Protein AF-A0AAE0GA77-F1 (afdb_monomer_lite)

Sequence (124 aa):
MIGIAKAVSLSIVLYTMGAHAALPPGYEDELLCQRPSCLRRKEVMPGMVGGKRLYWECFDESASLTSTPEVWGFRLAPDKKDKLMSDGFASEVYCNEADAPKKTTEPKIMMKPVIGKSGKMPLG

Structure (mmCIF, N/CA/C/O backbone):
data_AF-A0AAE0GA77-F1
#
_entry.id   AF-A0AAE0GA77-F1
#
loop_
_atom_site.group_PDB
_atom_site.id
_atom_site.type_symbol
_atom_site.label_atom_id
_atom_site.label_alt_id
_atom_site.label_comp_id
_atom_site.label_asym_id
_atom_site.label_entity_id
_atom_site.label_seq_id
_atom_site.pdbx_PDB_ins_code
_atom_site.Cartn_x
_atom_site.Cartn_y
_atom_site.Cartn_z
_atom_site.occupancy
_atom_site.B_iso_or_equiv
_atom_site.auth_seq_id
_atom_site.auth_comp_id
_atom_site.auth_asym_id
_atom_site.auth_atom_id
_atom_site.pdbx_PDB_model_num
ATOM 1 N N . MET A 1 1 ? -59.501 -30.023 26.467 1.00 43.47 1 MET A N 1
ATOM 2 C CA . MET A 1 1 ? -58.185 -30.420 25.922 1.00 43.47 1 MET A CA 1
ATOM 3 C C . MET A 1 1 ? -57.906 -29.536 24.711 1.00 43.47 1 MET A C 1
ATOM 5 O O . MET A 1 1 ? -58.488 -29.776 23.666 1.00 43.47 1 MET A O 1
ATOM 9 N N . ILE A 1 2 ? -57.153 -28.442 24.872 1.00 45.41 2 ILE A N 1
ATOM 10 C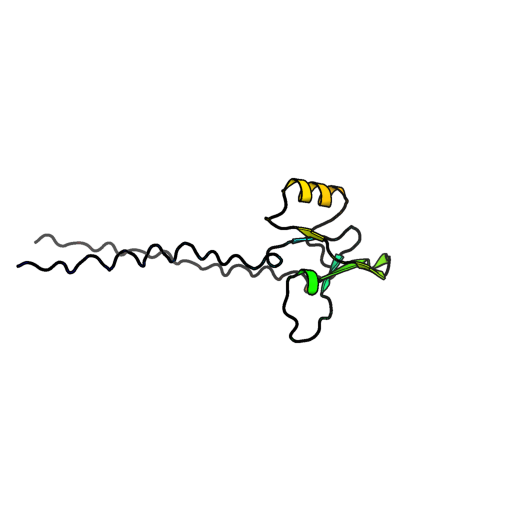 CA . ILE A 1 2 ? -56.879 -27.463 23.801 1.00 45.41 2 ILE A CA 1
ATOM 11 C C . ILE A 1 2 ? -55.359 -27.367 23.652 1.00 45.41 2 ILE A C 1
ATOM 13 O O . ILE A 1 2 ? -54.651 -27.152 24.632 1.00 45.41 2 ILE A O 1
ATOM 17 N N . GLY A 1 3 ? -54.891 -27.655 22.437 1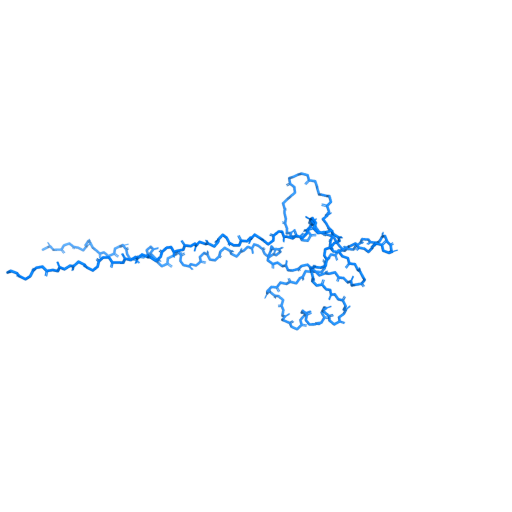.00 47.97 3 GLY A N 1
ATOM 18 C CA . GLY A 1 3 ? -53.511 -27.990 22.104 1.00 47.97 3 GLY A CA 1
ATOM 19 C C . GLY A 1 3 ? -52.536 -26.814 22.110 1.00 47.97 3 GLY A C 1
ATOM 20 O O . GLY A 1 3 ? -52.795 -25.739 21.573 1.00 47.97 3 GLY A O 1
ATOM 21 N N . ILE A 1 4 ? -51.368 -27.089 22.682 1.00 52.91 4 ILE A N 1
ATOM 22 C CA . ILE A 1 4 ? -50.184 -26.236 22.770 1.00 52.91 4 ILE A CA 1
ATOM 23 C C . ILE A 1 4 ? -49.424 -26.379 21.442 1.00 52.91 4 ILE A C 1
ATOM 25 O O . ILE A 1 4 ? -48.466 -27.136 21.343 1.00 52.91 4 ILE A O 1
ATOM 29 N N . ALA A 1 5 ? -49.899 -25.740 20.372 1.00 54.81 5 ALA A N 1
ATOM 30 C CA . ALA A 1 5 ? -49.325 -25.924 19.032 1.00 54.81 5 ALA A CA 1
ATOM 31 C C . ALA A 1 5 ? -49.070 -24.601 18.295 1.00 54.81 5 ALA A C 1
ATOM 33 O O . ALA A 1 5 ? -49.388 -24.491 17.117 1.00 54.81 5 ALA A O 1
ATOM 34 N N . LYS A 1 6 ? -48.531 -23.571 18.967 1.00 52.12 6 LYS A N 1
ATOM 35 C CA . LYS A 1 6 ? -48.130 -22.299 18.320 1.00 52.12 6 LYS A CA 1
ATOM 36 C C . LYS A 1 6 ? -46.955 -21.590 19.017 1.00 52.12 6 LYS A C 1
ATOM 38 O O . LYS A 1 6 ? -47.046 -20.403 19.297 1.00 52.12 6 LYS A O 1
ATOM 43 N N . ALA A 1 7 ? -45.858 -22.288 19.320 1.00 52.78 7 ALA A N 1
ATOM 44 C CA . ALA A 1 7 ? -44.724 -21.660 20.024 1.00 52.78 7 ALA A CA 1
ATOM 45 C C . ALA A 1 7 ? -43.330 -21.884 19.406 1.00 52.78 7 ALA A C 1
ATOM 47 O O . ALA A 1 7 ? -42.343 -21.505 20.020 1.00 52.78 7 ALA A O 1
ATOM 48 N N . VAL A 1 8 ? -43.213 -22.463 18.203 1.00 54.78 8 VAL A N 1
ATOM 49 C CA . VAL A 1 8 ? -41.887 -22.826 17.642 1.00 54.78 8 VAL A CA 1
ATOM 50 C C . VAL A 1 8 ? -41.442 -21.920 16.482 1.00 54.78 8 VAL A C 1
ATOM 52 O O . VAL A 1 8 ? -40.286 -21.937 16.082 1.00 54.78 8 VAL A O 1
ATOM 55 N N . SER A 1 9 ? -42.315 -21.055 15.955 1.00 52.31 9 SER A N 1
ATOM 56 C CA . SER A 1 9 ? -42.031 -20.358 14.687 1.00 52.31 9 SER A CA 1
ATOM 57 C C . SER A 1 9 ? -41.306 -19.007 14.806 1.00 52.31 9 SER A C 1
ATOM 59 O O . SER A 1 9 ? -41.049 -18.383 13.780 1.00 52.31 9 SER A O 1
ATOM 61 N N . LEU A 1 10 ? -40.977 -18.534 16.015 1.00 51.47 10 LEU A N 1
ATOM 62 C CA . LEU A 1 10 ? -40.427 -17.182 16.235 1.00 51.47 10 LEU A CA 1
ATOM 63 C C . LEU A 1 10 ? -38.912 -17.139 16.501 1.00 51.47 10 LEU A C 1
ATOM 65 O O . LEU A 1 10 ? -38.329 -16.060 16.501 1.00 51.47 10 LEU A O 1
ATOM 69 N N . SER A 1 11 ? -38.248 -18.286 16.664 1.00 54.03 11 SER A N 1
ATOM 70 C CA . SER A 1 11 ? -36.813 -18.329 16.992 1.00 54.03 11 SER A CA 1
ATOM 71 C C . SER A 1 11 ? -35.875 -18.236 15.781 1.00 54.03 11 SER A C 1
ATOM 73 O O . SER A 1 11 ? -34.693 -17.965 15.956 1.00 54.03 11 SER A O 1
ATOM 75 N N . ILE A 1 12 ? -36.367 -18.429 14.551 1.00 55.41 12 ILE A N 1
ATOM 76 C CA . ILE A 1 12 ? -35.502 -18.492 13.354 1.00 55.41 12 ILE A CA 1
ATOM 77 C C . ILE A 1 12 ? -35.160 -17.094 12.804 1.00 55.41 12 ILE A C 1
ATOM 79 O O . ILE A 1 12 ? -34.099 -16.910 12.217 1.00 55.41 12 ILE A O 1
ATOM 83 N N . VAL A 1 13 ? -35.994 -16.077 13.049 1.00 55.31 13 VAL A N 1
ATOM 84 C CA . VAL A 1 13 ? -35.786 -14.729 12.477 1.00 55.31 13 VAL A CA 1
ATOM 85 C C . VAL A 1 13 ? -34.650 -13.957 13.170 1.00 55.31 13 VAL A C 1
ATOM 87 O O . VAL A 1 13 ? -34.041 -13.085 12.558 1.00 55.31 13 VAL A O 1
ATOM 90 N N . LEU A 1 14 ? -34.291 -14.301 14.414 1.00 54.69 14 LEU A N 1
ATOM 91 C CA . LEU A 1 14 ? -33.201 -13.623 15.133 1.00 54.69 14 LEU A CA 1
ATOM 92 C C . LEU A 1 14 ? -31.791 -14.115 14.765 1.00 54.69 14 LEU A C 1
ATOM 94 O O . LEU A 1 14 ? -30.825 -13.413 15.055 1.00 54.69 14 LEU A O 1
ATOM 98 N N . TYR A 1 15 ? -31.638 -15.271 14.113 1.00 56.75 15 TYR A N 1
ATOM 99 C CA . TYR A 1 15 ? -30.306 -15.814 13.808 1.00 56.75 15 TYR A CA 1
ATOM 100 C C . TYR A 1 15 ? -29.672 -15.253 12.525 1.00 56.75 15 TYR A C 1
ATOM 102 O O . TYR A 1 15 ? -28.470 -15.410 12.321 1.00 56.75 15 TYR A O 1
ATOM 110 N N . THR A 1 16 ? -30.429 -14.569 11.661 1.00 57.88 16 THR A N 1
ATOM 111 C CA . THR A 1 16 ? -29.924 -14.117 10.350 1.00 57.88 16 THR A CA 1
ATOM 112 C C . THR A 1 16 ? -29.356 -12.696 10.330 1.00 57.88 16 THR A C 1
ATOM 114 O O . THR A 1 16 ? -28.749 -12.319 9.334 1.00 57.88 16 THR A O 1
ATOM 117 N N . MET A 1 17 ? -29.489 -11.900 11.400 1.00 59.72 17 MET A N 1
ATOM 118 C CA . MET A 1 17 ? -28.937 -10.530 11.430 1.00 59.72 17 MET A CA 1
ATOM 119 C C . MET A 1 17 ? -27.449 -10.448 11.819 1.00 59.72 17 MET A C 1
ATOM 121 O O . MET A 1 17 ? -26.861 -9.379 11.724 1.00 59.72 17 MET A O 1
ATOM 125 N N . GLY A 1 18 ? -26.822 -11.551 12.242 1.00 55.72 18 GLY A N 1
ATOM 126 C CA . GLY A 1 18 ? -25.439 -11.551 12.742 1.00 55.72 18 GLY A CA 1
ATOM 127 C C . GLY A 1 18 ? -24.359 -11.919 11.722 1.00 55.72 18 GLY A C 1
ATOM 128 O O . GLY A 1 18 ? -23.177 -11.846 12.043 1.00 55.72 18 GLY A O 1
ATOM 129 N N . ALA A 1 19 ? -24.725 -12.314 10.501 1.00 56.72 19 ALA A N 1
ATOM 130 C CA . ALA A 1 19 ? -23.756 -12.657 9.463 1.00 56.72 19 ALA A CA 1
ATOM 131 C C . ALA A 1 19 ? -23.301 -11.398 8.709 1.00 56.72 19 ALA A C 1
ATOM 133 O O . ALA A 1 19 ? -23.433 -11.300 7.490 1.00 56.72 19 ALA A O 1
ATOM 134 N N . HIS A 1 20 ? -22.734 -10.425 9.427 1.00 55.50 20 HIS A N 1
ATOM 135 C CA . HIS A 1 20 ? -21.740 -9.577 8.786 1.00 55.50 20 HIS A CA 1
ATOM 136 C C . HIS A 1 20 ? -20.614 -10.522 8.392 1.00 55.50 20 HIS A C 1
ATOM 138 O O . HIS A 1 20 ? -19.934 -11.069 9.259 1.00 55.50 20 HIS A O 1
ATOM 144 N N . ALA A 1 21 ? -20.506 -10.806 7.095 1.00 60.03 21 ALA A N 1
ATOM 145 C CA . ALA A 1 21 ? -19.401 -11.552 6.526 1.00 60.03 21 ALA A CA 1
ATOM 146 C C . ALA A 1 21 ? -18.128 -10.753 6.812 1.00 60.03 21 ALA A C 1
ATOM 148 O O . ALA A 1 21 ? -17.703 -9.936 6.001 1.00 60.03 21 ALA A O 1
ATOM 149 N N . ALA A 1 22 ? -17.576 -10.934 8.013 1.00 63.38 22 ALA A N 1
ATOM 150 C CA . ALA A 1 22 ? -16.290 -10.410 8.402 1.00 63.38 22 ALA A CA 1
ATOM 151 C C . ALA A 1 22 ? -15.304 -11.087 7.464 1.00 63.38 22 ALA A C 1
ATOM 153 O O . ALA A 1 22 ? -14.936 -12.250 7.656 1.00 63.38 22 ALA A O 1
ATOM 154 N N . LEU A 1 23 ? -14.974 -10.386 6.380 1.00 62.06 23 LEU A N 1
ATOM 155 C CA . LEU A 1 23 ? -13.944 -10.839 5.478 1.00 62.06 23 LEU A CA 1
ATOM 156 C C . LEU A 1 23 ? -12.706 -11.103 6.334 1.00 62.06 23 LEU A C 1
ATOM 158 O O . LEU A 1 23 ? -12.432 -10.339 7.271 1.00 62.06 23 LEU A O 1
ATOM 162 N N . PRO A 1 24 ? -11.989 -12.206 6.073 1.00 64.31 24 PRO A N 1
ATOM 163 C CA . PRO A 1 24 ? -10.786 -12.491 6.820 1.00 64.31 24 PRO A CA 1
ATOM 164 C C . PRO A 1 24 ? -9.885 -11.246 6.798 1.00 64.31 24 PRO A C 1
ATOM 166 O O . PRO A 1 24 ? -9.785 -10.575 5.761 1.00 64.31 24 PRO A O 1
ATOM 169 N N . PRO A 1 25 ? -9.276 -10.897 7.944 1.00 63.38 25 PRO A N 1
ATOM 170 C CA . PRO A 1 25 ? -8.412 -9.724 8.047 1.00 63.38 25 PRO A CA 1
ATOM 171 C C . PRO A 1 25 ? -7.365 -9.763 6.919 1.00 63.38 25 PRO A C 1
ATOM 173 O O . PRO A 1 25 ? -6.783 -10.822 6.677 1.00 63.38 25 PRO A O 1
ATOM 176 N N . GLY A 1 26 ? -7.173 -8.660 6.186 1.00 65.00 26 GLY A N 1
ATOM 177 C CA . GLY A 1 26 ? -6.358 -8.638 4.956 1.00 65.00 26 GLY A CA 1
ATOM 178 C C . GLY A 1 26 ? -7.097 -8.261 3.666 1.00 65.00 26 GLY A C 1
ATOM 179 O O . GLY A 1 26 ? -6.450 -7.923 2.670 1.00 65.00 26 GLY A O 1
ATOM 180 N N . TYR A 1 27 ? -8.431 -8.350 3.641 1.00 68.69 27 TYR A N 1
ATOM 181 C CA . TYR A 1 27 ? -9.237 -8.057 2.441 1.00 68.69 27 TYR A CA 1
ATOM 182 C C . TYR A 1 27 ? -9.725 -6.604 2.374 1.00 68.69 27 TYR A C 1
ATOM 184 O O . TYR A 1 27 ? -9.704 -5.994 1.301 1.00 68.69 27 TYR A O 1
ATOM 192 N N . GLU A 1 28 ? -10.125 -6.039 3.512 1.00 68.75 28 GLU A N 1
ATOM 193 C CA . GLU A 1 28 ? -10.611 -4.652 3.625 1.00 68.75 28 GLU A CA 1
ATOM 194 C C . GLU A 1 28 ? -9.486 -3.642 3.847 1.00 68.75 28 GLU A C 1
ATOM 196 O O . GLU A 1 28 ? -9.730 -2.448 3.975 1.00 68.75 28 GLU A O 1
ATOM 201 N N . ASP A 1 29 ? -8.246 -4.115 3.874 1.00 82.56 29 ASP A N 1
ATOM 202 C CA . ASP A 1 29 ? -7.127 -3.263 4.215 1.00 82.56 29 ASP A CA 1
ATOM 203 C C . ASP A 1 29 ? -6.706 -2.398 3.014 1.00 82.56 29 ASP A C 1
ATOM 205 O O . ASP A 1 29 ? -6.666 -2.845 1.857 1.00 82.56 29 ASP A O 1
ATOM 209 N N . GLU A 1 30 ? -6.395 -1.141 3.309 1.00 91.25 30 GLU A N 1
ATOM 210 C CA . GLU A 1 30 ? -5.697 -0.214 2.432 1.00 91.25 30 GLU A CA 1
ATOM 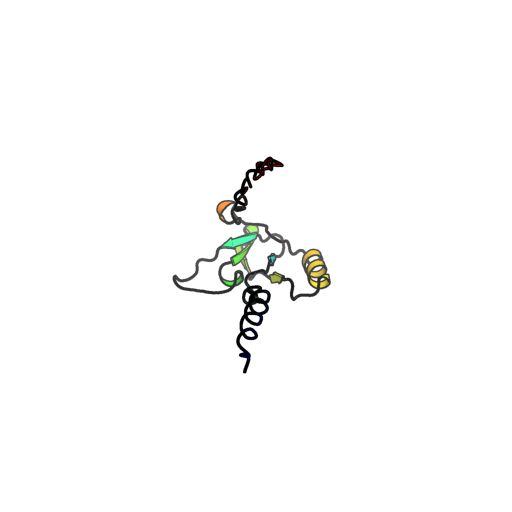211 C C . GLU A 1 30 ? -4.217 -0.605 2.361 1.00 91.25 30 GLU A C 1
ATOM 213 O O . GLU A 1 30 ? -3.596 -0.997 3.354 1.00 91.25 30 GLU A O 1
ATOM 218 N N . LEU A 1 31 ? -3.643 -0.492 1.166 1.00 94.06 31 LEU A N 1
ATOM 219 C CA . LEU A 1 31 ? -2.216 -0.682 0.951 1.00 94.06 31 LEU A CA 1
ATOM 220 C C . LEU A 1 31 ? -1.557 0.686 0.823 1.00 94.06 31 LEU A C 1
ATOM 222 O O . LEU A 1 31 ? -2.009 1.528 0.045 1.00 94.06 31 LEU A O 1
ATOM 226 N N . LEU A 1 32 ? -0.493 0.889 1.590 1.00 95.56 32 LEU A N 1
ATOM 227 C CA . LEU A 1 32 ? 0.253 2.135 1.651 1.00 95.56 32 LEU A CA 1
ATOM 228 C C . LEU A 1 32 ? 1.684 1.908 1.160 1.00 95.56 32 LEU A C 1
ATOM 230 O O . LEU A 1 32 ? 2.336 0.932 1.545 1.00 95.56 32 LEU A O 1
ATOM 234 N N . CYS A 1 33 ? 2.180 2.837 0.346 1.00 96.62 33 CYS A N 1
ATOM 235 C CA . CYS A 1 33 ? 3.560 2.847 -0.138 1.00 96.62 33 CYS A CA 1
ATOM 236 C C . CYS A 1 33 ? 4.274 4.125 0.284 1.00 96.62 33 CYS A C 1
ATOM 238 O O . CYS A 1 33 ? 3.674 5.199 0.313 1.00 96.62 33 CYS A O 1
ATOM 240 N N . GLN A 1 34 ? 5.563 4.011 0.594 1.00 96.31 34 GLN A N 1
ATOM 241 C CA . GLN A 1 34 ? 6.401 5.164 0.894 1.00 96.31 34 GLN A CA 1
ATOM 242 C C . GLN A 1 34 ? 6.719 5.925 -0.394 1.00 96.31 34 GLN A C 1
ATOM 244 O O . GLN A 1 34 ? 7.132 5.325 -1.390 1.00 96.31 34 GLN A O 1
ATOM 249 N N . ARG A 1 35 ? 6.554 7.250 -0.387 1.00 95.31 35 ARG A N 1
ATOM 250 C CA . ARG A 1 35 ? 6.933 8.079 -1.538 1.00 95.31 35 ARG A CA 1
ATOM 251 C C . ARG A 1 35 ? 8.447 7.994 -1.805 1.00 95.31 35 ARG A C 1
ATOM 253 O O . ARG A 1 35 ? 9.213 7.968 -0.844 1.00 95.31 35 ARG A O 1
ATOM 260 N N . PRO A 1 36 ? 8.878 7.971 -3.081 1.00 95.00 36 PRO A N 1
ATOM 261 C CA . PRO A 1 36 ? 8.097 8.223 -4.300 1.00 95.00 36 PRO A CA 1
ATOM 262 C C . PRO A 1 36 ? 7.483 6.963 -4.949 1.00 95.00 36 PRO A C 1
ATOM 264 O O . PRO A 1 36 ? 7.082 7.013 -6.106 1.00 95.00 36 PRO A O 1
ATOM 267 N N . SER A 1 37 ? 7.394 5.841 -4.229 1.00 96.81 37 SER A N 1
ATOM 268 C CA . SER A 1 37 ? 6.901 4.580 -4.795 1.00 96.81 37 SER A CA 1
ATOM 269 C C . SER A 1 37 ? 5.399 4.607 -5.096 1.00 96.81 37 SER A C 1
ATOM 271 O O . SER A 1 37 ? 4.614 5.237 -4.381 1.00 96.81 37 SER A O 1
ATOM 273 N N . CYS A 1 38 ? 4.994 3.834 -6.100 1.00 95.88 38 CYS A N 1
ATOM 274 C CA . CYS A 1 38 ? 3.607 3.588 -6.484 1.00 95.88 38 CYS A CA 1
ATOM 275 C C . CYS A 1 38 ? 3.234 2.101 -6.321 1.00 95.88 38 CYS A C 1
ATOM 277 O O . CYS A 1 38 ? 4.092 1.227 -6.276 1.00 95.88 38 CYS A O 1
ATOM 279 N N . LEU A 1 39 ? 1.945 1.795 -6.217 1.00 96.19 39 LEU A N 1
ATOM 280 C CA . LEU A 1 39 ? 1.383 0.448 -6.174 1.00 96.19 39 LEU A CA 1
ATOM 281 C C . LEU A 1 39 ? 1.323 -0.155 -7.578 1.00 96.19 39 LEU A C 1
ATOM 283 O O . LEU A 1 39 ? 0.666 0.386 -8.471 1.00 96.19 39 LEU A O 1
ATOM 287 N N . ARG A 1 40 ? 1.948 -1.320 -7.742 1.00 95.44 40 ARG A N 1
ATOM 288 C CA . ARG A 1 40 ? 1.898 -2.141 -8.956 1.00 95.44 40 ARG A CA 1
ATOM 289 C C . ARG A 1 40 ? 1.411 -3.544 -8.625 1.00 95.44 40 ARG A C 1
ATOM 291 O O . ARG A 1 40 ? 1.693 -4.075 -7.546 1.00 95.44 40 ARG A O 1
ATOM 298 N N . ARG A 1 41 ? 0.690 -4.161 -9.558 1.00 94.62 41 ARG A N 1
ATOM 299 C CA . ARG A 1 41 ? 0.281 -5.557 -9.431 1.00 94.62 41 ARG A CA 1
ATOM 300 C C . ARG A 1 41 ? 1.481 -6.486 -9.644 1.00 94.62 41 ARG A C 1
ATOM 302 O O . ARG A 1 41 ? 2.208 -6.357 -10.625 1.00 94.62 41 ARG A O 1
ATOM 309 N N . LYS A 1 42 ? 1.661 -7.437 -8.730 1.00 94.62 42 LYS A N 1
ATOM 310 C CA . LYS A 1 42 ? 2.653 -8.511 -8.845 1.00 94.62 42 LYS A CA 1
ATOM 311 C C . LYS A 1 42 ? 2.165 -9.593 -9.795 1.00 94.62 42 LYS A C 1
ATOM 313 O O . LYS A 1 42 ? 0.979 -9.929 -9.811 1.00 94.62 42 LYS A O 1
ATOM 318 N N . GLU A 1 43 ? 3.097 -10.202 -10.513 1.00 94.12 43 GLU A N 1
ATOM 319 C CA . GLU A 1 43 ? 2.846 -11.481 -11.162 1.00 94.12 43 GLU A CA 1
ATOM 320 C C . GLU A 1 43 ? 2.834 -12.575 -10.088 1.00 94.12 43 GLU A C 1
ATOM 322 O O . GLU A 1 43 ? 3.821 -12.804 -9.388 1.00 94.12 43 GLU A O 1
ATOM 327 N N . VAL A 1 44 ? 1.677 -13.204 -9.900 1.00 95.25 44 VAL A N 1
ATOM 328 C CA . VAL A 1 44 ? 1.484 -14.290 -8.936 1.00 95.25 44 VAL A CA 1
ATOM 329 C C . VAL A 1 44 ? 1.141 -15.574 -9.675 1.00 95.25 44 VAL A C 1
ATOM 331 O O . VAL A 1 44 ? 0.540 -15.545 -10.750 1.00 95.25 44 VAL A O 1
ATOM 334 N N . MET A 1 45 ? 1.490 -16.715 -9.084 1.00 95.19 45 MET A N 1
ATOM 335 C CA . MET A 1 45 ? 1.171 -18.007 -9.682 1.00 95.19 45 MET A CA 1
ATOM 336 C C . MET A 1 45 ? -0.351 -18.210 -9.798 1.00 95.19 45 MET A C 1
ATOM 338 O O . MET A 1 45 ? -1.093 -17.866 -8.867 1.00 95.19 45 MET A O 1
ATOM 342 N N . PRO A 1 46 ? -0.834 -18.813 -10.900 1.00 94.88 46 PRO A N 1
ATOM 343 C CA . PRO A 1 46 ? -2.235 -19.188 -11.037 1.00 94.88 46 PRO A CA 1
ATOM 344 C C . PRO A 1 46 ? -2.701 -20.062 -9.866 1.00 94.88 46 PRO A C 1
ATOM 346 O O . PRO A 1 46 ? -1.999 -20.975 -9.439 1.00 94.88 46 PRO A O 1
ATOM 349 N N . GLY A 1 47 ? -3.898 -19.785 -9.344 1.00 93.31 47 GLY A N 1
ATOM 350 C CA . GLY A 1 47 ? -4.475 -20.523 -8.214 1.00 93.31 47 GLY A CA 1
ATOM 351 C C . GLY A 1 47 ? -4.047 -20.029 -6.829 1.00 93.31 47 GLY A C 1
ATOM 352 O O . GLY A 1 47 ? -4.541 -20.547 -5.829 1.00 93.31 47 GLY A O 1
ATOM 353 N N . MET A 1 48 ? -3.186 -19.010 -6.737 1.00 91.75 48 MET A N 1
ATOM 354 C CA . MET A 1 48 ? -2.864 -18.382 -5.456 1.00 91.75 48 MET A CA 1
ATOM 355 C C . MET A 1 48 ? -4.066 -17.583 -4.931 1.00 91.75 48 MET A C 1
ATOM 357 O O . MET A 1 48 ? -4.572 -16.689 -5.613 1.00 91.75 48 MET A O 1
ATOM 361 N N . VAL A 1 49 ? -4.500 -17.889 -3.705 1.00 89.44 49 VAL A N 1
ATOM 362 C CA . VAL A 1 49 ? -5.591 -17.201 -2.996 1.00 89.44 49 VAL A CA 1
ATOM 363 C C . VAL A 1 49 ? -5.035 -16.569 -1.726 1.00 89.44 49 VAL A C 1
ATOM 365 O O . VAL A 1 49 ? -4.385 -17.243 -0.929 1.00 89.44 49 VAL A O 1
ATOM 368 N N . GLY A 1 50 ? -5.295 -15.281 -1.513 1.00 88.69 50 GLY A N 1
ATOM 369 C CA . GLY A 1 50 ? -4.852 -14.597 -0.305 1.00 88.69 50 GLY A CA 1
ATOM 370 C C . GLY A 1 50 ? -5.322 -13.149 -0.202 1.00 88.69 50 GLY A C 1
ATOM 371 O O . GLY A 1 50 ? -6.177 -12.706 -0.962 1.00 88.69 50 GLY A O 1
ATOM 372 N N . GLY A 1 51 ? -4.792 -12.418 0.780 1.00 88.75 51 GLY A N 1
ATOM 373 C CA . GLY A 1 51 ? -5.113 -11.001 0.977 1.00 88.75 51 GLY A CA 1
ATOM 374 C C . GLY A 1 51 ? -4.483 -10.098 -0.086 1.00 88.75 51 GLY A C 1
ATOM 375 O O . GLY A 1 51 ? -3.552 -10.503 -0.788 1.00 88.75 51 GLY A O 1
ATOM 376 N N . LYS A 1 52 ? -4.944 -8.842 -0.168 1.00 88.88 52 LYS A N 1
ATOM 377 C CA . LYS A 1 52 ? -4.492 -7.879 -1.192 1.00 88.88 52 LYS A CA 1
ATOM 378 C C . LYS A 1 52 ? -2.966 -7.758 -1.244 1.00 88.88 52 LYS A C 1
ATOM 380 O O . LYS A 1 52 ? -2.398 -7.808 -2.326 1.00 88.88 52 LYS A O 1
ATOM 385 N N . ARG A 1 53 ? -2.285 -7.702 -0.095 1.00 91.69 53 ARG A N 1
ATOM 386 C CA . ARG A 1 53 ? -0.818 -7.551 0.001 1.00 91.69 53 ARG A CA 1
ATOM 387 C C . ARG A 1 53 ? -0.011 -8.555 -0.844 1.00 91.69 53 ARG A C 1
ATOM 389 O O . ARG A 1 53 ? 1.108 -8.249 -1.230 1.00 91.69 53 ARG A O 1
ATOM 396 N N . LEU A 1 54 ? -0.548 -9.745 -1.127 1.00 92.50 54 LEU A N 1
ATOM 397 C CA . LEU A 1 54 ? 0.145 -10.758 -1.934 1.00 92.50 54 LEU A CA 1
ATOM 398 C C . LEU A 1 54 ? 0.173 -10.428 -3.429 1.00 92.50 54 LEU A C 1
ATOM 400 O O . LEU A 1 54 ? 1.101 -10.825 -4.125 1.00 92.50 54 LEU A O 1
ATOM 404 N N . TYR A 1 55 ? -0.819 -9.686 -3.911 1.00 93.44 55 TYR A N 1
ATOM 405 C CA . TYR A 1 55 ? -0.976 -9.342 -5.325 1.00 93.44 55 TYR A CA 1
ATOM 406 C C . TYR A 1 55 ? -0.390 -7.975 -5.673 1.00 93.44 55 TYR A C 1
ATOM 408 O O . TYR A 1 55 ? -0.453 -7.565 -6.828 1.00 93.44 55 TYR A O 1
ATOM 416 N N . TRP A 1 56 ? 0.138 -7.255 -4.686 1.00 94.94 56 TRP A N 1
ATOM 417 C CA . TRP A 1 56 ? 0.532 -5.859 -4.816 1.00 94.94 56 TRP A CA 1
ATOM 418 C C . TRP A 1 56 ? 1.928 -5.623 -4.242 1.00 94.94 56 TRP A C 1
ATOM 420 O O . TRP A 1 56 ? 2.310 -6.192 -3.217 1.00 94.94 56 TRP A O 1
ATOM 430 N N . GLU A 1 57 ? 2.689 -4.763 -4.902 1.00 96.56 57 GLU A N 1
ATOM 431 C CA . GLU A 1 57 ? 3.992 -4.286 -4.447 1.00 96.56 57 GLU A CA 1
ATOM 432 C C . GLU A 1 57 ? 4.113 -2.778 -4.608 1.00 96.56 57 GLU A C 1
ATOM 434 O O . GLU A 1 57 ? 3.428 -2.183 -5.438 1.00 96.56 57 GLU A O 1
ATOM 439 N N . CYS A 1 58 ? 4.991 -2.173 -3.815 1.00 97.00 58 CYS A N 1
ATOM 440 C CA . CYS A 1 58 ? 5.432 -0.810 -4.048 1.00 97.00 58 CYS A CA 1
ATOM 441 C C . CYS A 1 58 ? 6.597 -0.847 -5.036 1.00 97.00 58 CYS A C 1
ATOM 443 O O . CYS A 1 58 ? 7.540 -1.614 -4.842 1.00 97.00 58 CYS A O 1
ATOM 445 N N . PHE A 1 59 ? 6.538 -0.029 -6.074 1.00 97.12 59 PHE A N 1
ATOM 446 C CA . PHE A 1 59 ? 7.562 0.095 -7.096 1.00 97.12 59 PHE A CA 1
ATOM 447 C C . PHE A 1 59 ? 8.000 1.555 -7.196 1.00 97.12 59 PHE A C 1
ATOM 449 O O . PHE A 1 59 ? 7.168 2.448 -7.348 1.00 97.12 59 PHE A O 1
ATOM 456 N N . ASP A 1 60 ? 9.302 1.790 -7.089 1.00 96.62 60 ASP A N 1
ATOM 457 C CA . ASP A 1 60 ? 9.929 3.081 -7.350 1.00 96.62 60 ASP A CA 1
ATOM 458 C C . ASP A 1 60 ? 10.576 3.027 -8.734 1.00 96.62 60 ASP A C 1
ATOM 460 O O . ASP A 1 60 ? 11.576 2.334 -8.933 1.00 96.62 60 ASP A O 1
ATOM 464 N N . GLU A 1 61 ? 9.997 3.745 -9.695 1.00 93.81 61 GLU A N 1
ATOM 465 C CA . GLU A 1 61 ? 10.503 3.809 -11.067 1.00 93.81 61 GLU A CA 1
ATOM 466 C C . GLU A 1 61 ? 11.896 4.451 -11.135 1.00 93.81 61 GLU A C 1
ATOM 468 O O . GLU A 1 61 ? 12.756 3.983 -11.881 1.00 93.81 61 GLU A O 1
ATOM 473 N N . SER A 1 62 ? 12.153 5.467 -10.306 1.00 95.19 62 SER A N 1
ATOM 474 C CA . SER A 1 62 ? 13.426 6.197 -10.312 1.00 95.19 62 SER A CA 1
ATOM 475 C C . SER A 1 62 ? 14.569 5.331 -9.789 1.00 95.19 62 SER A C 1
ATOM 477 O O . SER A 1 62 ? 15.673 5.362 -10.332 1.00 95.19 62 SER A O 1
ATOM 479 N N . ALA A 1 63 ? 14.305 4.544 -8.744 1.00 95.12 63 ALA A N 1
ATOM 480 C CA . ALA A 1 63 ? 15.295 3.652 -8.141 1.00 95.12 63 ALA A CA 1
ATOM 481 C C . ALA A 1 63 ? 15.284 2.229 -8.727 1.00 95.12 63 ALA A C 1
ATOM 483 O O . ALA A 1 63 ? 16.159 1.430 -8.392 1.00 95.12 63 ALA A O 1
ATOM 484 N N . SER A 1 64 ? 14.294 1.888 -9.563 1.00 94.44 64 SER A N 1
ATOM 485 C CA . SER A 1 64 ? 13.999 0.505 -9.976 1.00 94.44 64 SER A CA 1
ATOM 486 C C . SER A 1 64 ? 13.910 -0.465 -8.786 1.00 94.44 64 SER A C 1
ATOM 488 O O . SER A 1 64 ? 14.323 -1.623 -8.874 1.00 94.44 64 SER A O 1
ATOM 490 N N . LEU A 1 65 ? 13.383 0.013 -7.654 1.00 96.44 65 LEU A N 1
ATOM 491 C CA . LEU A 1 65 ? 13.314 -0.732 -6.398 1.00 96.44 65 LEU A CA 1
ATOM 492 C C . LEU A 1 65 ? 11.883 -1.200 -6.131 1.00 96.44 65 LEU A C 1
ATOM 494 O O . LEU A 1 65 ? 10.927 -0.440 -6.261 1.00 96.44 65 LEU A O 1
ATOM 498 N N . THR A 1 66 ? 11.741 -2.453 -5.704 1.00 96.81 66 THR A N 1
ATOM 499 C CA . THR A 1 66 ? 10.468 -3.022 -5.247 1.00 96.81 66 THR A CA 1
ATOM 500 C C . THR A 1 66 ? 10.476 -3.212 -3.737 1.00 96.81 66 THR A C 1
ATOM 502 O O . THR A 1 66 ? 11.430 -3.767 -3.188 1.00 96.81 66 THR A O 1
ATOM 505 N N . SER A 1 67 ? 9.396 -2.832 -3.061 1.00 96.25 67 SER A N 1
ATOM 506 C CA . SER A 1 67 ? 9.208 -3.062 -1.628 1.00 96.25 67 SER A CA 1
ATOM 507 C C . SER A 1 67 ? 7.803 -3.585 -1.314 1.00 96.25 67 SER A C 1
ATOM 509 O O . SER A 1 67 ? 6.903 -3.616 -2.158 1.00 96.25 67 SER A O 1
ATOM 511 N N . THR A 1 68 ? 7.622 -4.097 -0.096 1.00 95.56 68 THR A N 1
ATOM 512 C CA . THR A 1 68 ? 6.336 -4.668 0.321 1.00 95.56 68 THR A CA 1
ATOM 513 C C . THR A 1 68 ? 5.441 -3.563 0.884 1.00 95.56 68 THR A C 1
ATOM 515 O O . THR A 1 68 ? 5.894 -2.862 1.786 1.00 95.56 68 THR A O 1
ATOM 518 N N . PRO A 1 69 ? 4.179 -3.431 0.432 1.00 95.56 69 PRO A N 1
ATOM 519 C CA . PRO A 1 69 ? 3.278 -2.410 0.944 1.00 95.56 69 PRO A CA 1
ATOM 520 C C . PRO A 1 69 ? 2.968 -2.634 2.421 1.00 95.56 69 PRO A C 1
ATOM 522 O O . PRO A 1 69 ? 2.858 -3.782 2.891 1.00 95.56 69 PRO A O 1
ATOM 525 N N . GLU A 1 70 ? 2.807 -1.522 3.130 1.00 94.56 70 GLU A N 1
ATOM 526 C CA . GLU A 1 70 ? 2.306 -1.510 4.496 1.00 94.56 70 GLU A CA 1
ATOM 527 C C . GLU A 1 70 ? 0.782 -1.600 4.461 1.00 94.56 70 GLU A C 1
ATOM 529 O O . GLU A 1 70 ? 0.120 -1.029 3.594 1.00 94.56 70 GLU A O 1
ATOM 534 N N . VAL A 1 71 ? 0.227 -2.375 5.385 1.00 92.31 71 VAL A N 1
ATOM 535 C CA . VAL A 1 71 ? -1.201 -2.676 5.417 1.00 92.31 71 VAL A CA 1
ATOM 536 C C . VAL A 1 71 ? -1.844 -1.838 6.510 1.00 92.31 71 VAL A C 1
ATOM 538 O O . VAL A 1 71 ? -1.442 -1.919 7.675 1.00 92.31 71 VAL A O 1
ATOM 541 N N . TRP A 1 72 ? -2.858 -1.058 6.147 1.00 89.56 72 TRP A N 1
ATOM 542 C CA . TRP A 1 72 ? -3.678 -0.326 7.101 1.00 89.56 72 TRP A CA 1
ATOM 543 C C . TRP A 1 72 ? -5.140 -0.759 7.006 1.00 89.56 72 TRP A C 1
ATOM 545 O O . TRP A 1 72 ? -5.711 -0.781 5.927 1.00 89.56 72 TRP A O 1
ATOM 555 N N . GLY A 1 73 ? -5.763 -1.092 8.133 1.00 88.38 73 GLY A N 1
ATOM 556 C CA . GLY A 1 73 ? -7.148 -1.557 8.166 1.00 88.38 73 GLY A CA 1
ATOM 557 C C . GLY A 1 73 ? -7.850 -1.186 9.464 1.00 88.38 73 GLY A C 1
ATOM 558 O O . GLY A 1 73 ? -7.210 -0.752 10.420 1.00 88.38 73 GLY A O 1
ATOM 559 N N . PHE A 1 74 ? -9.164 -1.413 9.521 1.00 81.81 74 PHE A N 1
ATOM 560 C CA . PHE A 1 74 ? -10.043 -0.986 10.624 1.00 81.81 74 PHE A CA 1
ATOM 561 C C . PHE A 1 74 ? -9.650 -1.525 12.011 1.00 81.81 74 PHE A C 1
ATOM 563 O O . PHE A 1 74 ? -10.083 -1.000 13.032 1.00 81.81 74 PHE A O 1
ATOM 570 N N . ARG A 1 75 ? -8.860 -2.606 12.059 1.00 80.25 75 ARG A N 1
ATOM 571 C CA . ARG A 1 75 ? -8.372 -3.205 13.312 1.00 80.25 75 ARG A CA 1
ATOM 572 C C . ARG A 1 75 ? -7.185 -2.457 13.910 1.00 80.25 75 ARG A C 1
ATOM 574 O O . ARG A 1 75 ? -6.824 -2.724 15.053 1.00 80.25 75 ARG A O 1
ATOM 581 N N . LEU A 1 76 ? -6.544 -1.587 13.135 1.00 83.69 76 LEU A N 1
ATOM 582 C CA . LEU A 1 76 ? -5.464 -0.740 13.613 1.00 83.69 76 LEU A CA 1
ATOM 583 C C . LEU A 1 76 ? -6.052 0.554 14.160 1.00 83.69 76 LEU A C 1
ATOM 585 O O . LEU A 1 76 ? -7.033 1.082 13.640 1.00 83.69 76 LEU A O 1
ATOM 589 N N . ALA A 1 77 ? -5.437 1.055 15.223 1.00 88.00 77 ALA A N 1
ATOM 590 C CA . ALA A 1 77 ? -5.846 2.308 15.819 1.00 88.00 77 ALA A CA 1
ATOM 591 C C . ALA A 1 77 ? -5.650 3.470 14.810 1.00 88.00 77 ALA A C 1
ATOM 593 O O . ALA A 1 77 ? -4.744 3.415 13.965 1.00 88.00 77 ALA A O 1
ATOM 594 N N . PRO A 1 78 ? -6.539 4.479 14.823 1.00 87.62 78 PRO A N 1
ATOM 595 C CA . PRO A 1 78 ? -6.556 5.545 13.819 1.00 87.62 78 PRO A CA 1
ATOM 596 C C . PRO A 1 78 ? -5.266 6.380 13.816 1.00 87.62 78 PRO A C 1
ATOM 598 O O . PRO A 1 78 ? -4.782 6.752 12.751 1.00 87.62 78 PRO A O 1
ATOM 601 N N . ASP A 1 79 ? -4.647 6.558 14.982 1.00 92.62 79 ASP A N 1
ATOM 602 C CA . ASP A 1 79 ? -3.345 7.208 15.176 1.00 92.62 79 ASP A CA 1
ATOM 603 C C . ASP A 1 79 ? -2.218 6.541 14.375 1.00 92.62 79 ASP A C 1
ATOM 605 O O . ASP A 1 79 ? -1.294 7.209 13.902 1.00 92.62 79 ASP A O 1
ATOM 609 N N . LYS A 1 80 ? -2.299 5.223 14.155 1.00 91.19 80 LYS A N 1
ATOM 610 C CA . LYS A 1 80 ? -1.330 4.520 13.312 1.00 91.19 80 LYS A CA 1
ATOM 611 C C . LYS A 1 80 ? -1.431 4.965 11.852 1.00 91.19 80 LYS A C 1
ATOM 613 O O . LYS A 1 80 ? -0.399 5.011 11.184 1.00 91.19 80 LYS A O 1
ATOM 618 N N . LYS A 1 81 ? -2.628 5.309 11.353 1.00 91.19 81 LYS A N 1
ATOM 619 C CA . LYS A 1 81 ? -2.778 5.849 9.989 1.00 91.19 81 LYS A CA 1
ATOM 620 C C . LYS A 1 81 ? -2.063 7.183 9.876 1.00 91.19 81 LYS A C 1
ATOM 622 O O . LYS A 1 81 ? -1.255 7.361 8.971 1.00 91.19 81 LYS A O 1
ATOM 627 N N . ASP A 1 82 ? -2.326 8.077 10.824 1.00 93.25 82 ASP A N 1
ATO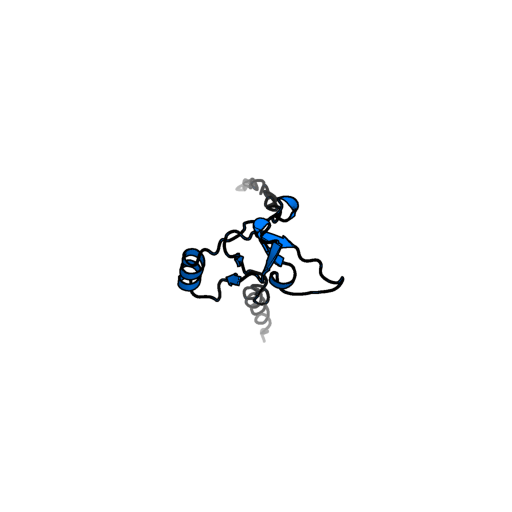M 628 C CA . ASP A 1 82 ? -1.750 9.421 10.840 1.00 93.25 82 ASP A CA 1
ATOM 629 C C . ASP A 1 82 ? -0.226 9.363 10.924 1.00 93.25 82 ASP A C 1
ATOM 631 O O . ASP A 1 82 ? 0.466 10.082 10.202 1.00 93.25 82 ASP A O 1
ATOM 635 N N . LYS A 1 83 ? 0.307 8.434 11.727 1.00 94.69 83 LYS A N 1
ATOM 636 C CA . LYS A 1 83 ? 1.746 8.181 11.792 1.00 94.69 83 LYS A CA 1
ATOM 637 C C . LYS A 1 83 ? 2.311 7.720 10.448 1.00 94.69 83 LYS A C 1
ATOM 639 O O . LYS A 1 83 ? 3.285 8.297 9.985 1.00 94.69 83 LYS A O 1
ATOM 644 N N . LEU A 1 84 ? 1.684 6.741 9.791 1.00 94.44 84 LEU A N 1
ATOM 645 C CA . LEU A 1 84 ? 2.134 6.262 8.477 1.00 94.44 84 LEU A CA 1
ATOM 646 C C . LEU A 1 84 ? 2.095 7.381 7.426 1.00 94.44 84 LEU A C 1
ATOM 648 O O . LEU A 1 84 ? 3.051 7.556 6.673 1.00 94.44 84 LEU A O 1
ATOM 652 N N . MET A 1 85 ? 1.031 8.183 7.410 1.00 93.50 85 MET A N 1
ATOM 653 C CA . MET A 1 85 ? 0.919 9.331 6.505 1.00 93.50 85 MET A CA 1
ATOM 654 C C . MET A 1 85 ? 1.993 10.394 6.797 1.00 93.50 85 MET A C 1
ATOM 656 O O . MET A 1 85 ? 2.590 10.937 5.864 1.00 93.50 85 MET A O 1
ATOM 660 N N . SER A 1 86 ? 2.291 10.655 8.075 1.00 95.69 86 SER A N 1
ATOM 661 C CA . SER A 1 86 ? 3.381 11.548 8.498 1.00 95.69 86 SER A CA 1
ATOM 662 C C . SER A 1 86 ? 4.764 11.009 8.120 1.00 95.69 86 SER A C 1
ATOM 664 O O . SER A 1 86 ? 5.641 11.792 7.762 1.00 95.69 86 SER A O 1
ATOM 666 N N . ASP A 1 87 ? 4.953 9.688 8.137 1.00 95.25 87 ASP A N 1
ATOM 667 C CA . ASP A 1 87 ? 6.195 9.014 7.730 1.00 95.25 87 ASP A CA 1
ATOM 668 C C . ASP A 1 87 ? 6.377 8.999 6.193 1.00 95.25 87 ASP A C 1
ATOM 670 O O . ASP A 1 87 ? 7.340 8.441 5.661 1.00 95.25 87 ASP A O 1
ATOM 674 N N . GLY A 1 88 ? 5.462 9.640 5.456 1.00 95.38 88 GLY A N 1
ATOM 675 C CA . GLY A 1 88 ? 5.541 9.820 4.009 1.00 95.38 88 GLY A CA 1
ATOM 676 C C . GLY A 1 88 ? 4.894 8.697 3.203 1.00 95.38 88 GLY A C 1
ATOM 677 O O . GLY A 1 88 ? 5.060 8.669 1.977 1.00 95.38 88 GLY A O 1
ATOM 678 N N . PHE A 1 89 ? 4.145 7.802 3.851 1.00 95.88 89 PHE A N 1
ATOM 679 C CA . PHE A 1 89 ? 3.330 6.825 3.145 1.00 95.88 89 PHE A CA 1
ATOM 680 C C . PHE A 1 89 ? 2.111 7.499 2.514 1.00 95.88 89 PHE A C 1
ATOM 682 O O . PHE A 1 89 ? 1.546 8.441 3.064 1.00 95.88 89 PHE A O 1
A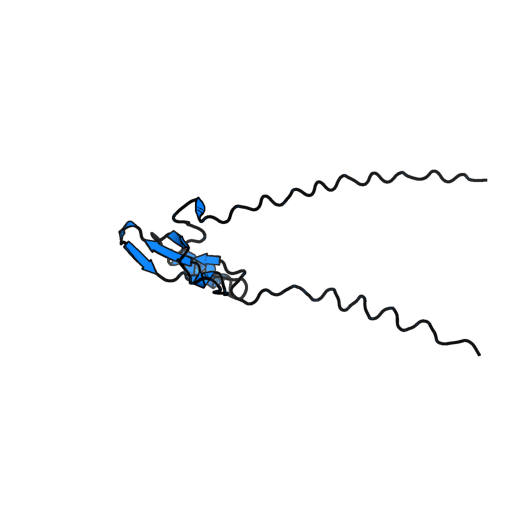TOM 689 N N . ALA A 1 90 ? 1.708 7.014 1.346 1.00 92.94 90 ALA A N 1
ATOM 690 C CA . ALA A 1 90 ? 0.508 7.456 0.655 1.00 92.94 90 ALA A CA 1
ATOM 691 C C . ALA A 1 90 ? -0.358 6.249 0.286 1.00 92.94 90 ALA A C 1
ATOM 693 O O . ALA A 1 90 ? 0.153 5.188 -0.088 1.00 92.94 90 ALA A O 1
ATOM 694 N N . SER A 1 91 ? -1.673 6.426 0.396 1.00 87.44 91 SER A N 1
ATOM 695 C CA . SER A 1 91 ? -2.664 5.476 -0.100 1.00 87.44 91 SER A CA 1
ATOM 696 C C . SER A 1 91 ? -2.898 5.680 -1.597 1.00 87.44 91 SER A C 1
ATOM 698 O O . SER A 1 91 ? -2.886 6.809 -2.080 1.00 87.44 91 SER A O 1
ATOM 700 N N . GLU A 1 92 ? -3.153 4.587 -2.319 1.00 78.19 92 GLU A N 1
ATOM 701 C CA . GLU A 1 92 ? -3.779 4.601 -3.657 1.00 78.19 92 GLU A CA 1
ATOM 702 C C . GLU A 1 92 ? -3.015 5.318 -4.792 1.00 78.19 92 GLU A C 1
ATOM 704 O O . GLU A 1 92 ? -3.609 5.697 -5.801 1.00 78.19 92 GLU A O 1
ATOM 709 N N . VAL A 1 93 ? -1.691 5.466 -4.696 1.00 87.81 93 VAL A N 1
ATOM 710 C CA . VAL A 1 93 ? -0.877 5.931 -5.833 1.00 87.81 93 VAL A CA 1
ATOM 711 C C . VAL A 1 93 ? -0.545 4.731 -6.711 1.00 87.81 93 VAL A C 1
ATOM 713 O O . VAL A 1 93 ? 0.393 4.007 -6.410 1.00 87.81 93 VAL A O 1
ATOM 716 N N . TYR A 1 94 ? -1.317 4.480 -7.766 1.00 92.81 94 TYR A N 1
ATOM 717 C CA . TYR A 1 94 ? -1.061 3.378 -8.702 1.00 92.81 94 TYR A CA 1
ATOM 718 C C . TYR A 1 94 ? -0.022 3.771 -9.750 1.00 92.81 94 TYR A C 1
ATOM 720 O O . TYR A 1 94 ? -0.042 4.897 -10.241 1.00 92.81 94 TYR A O 1
ATOM 728 N N . CYS A 1 95 ? 0.864 2.841 -10.116 1.00 92.81 95 CYS A N 1
ATOM 729 C CA . CYS A 1 95 ? 1.862 3.098 -11.159 1.00 92.81 95 CYS A CA 1
ATOM 730 C C . CYS A 1 95 ? 1.218 3.260 -12.541 1.00 92.81 95 CYS A C 1
ATOM 732 O O . CYS A 1 95 ? 1.678 4.058 -13.348 1.00 92.81 95 CYS A O 1
ATOM 734 N N . ASN A 1 96 ? 0.138 2.517 -12.803 1.00 90.88 96 ASN A N 1
ATOM 735 C CA . ASN A 1 96 ? -0.630 2.611 -14.038 1.00 90.88 96 ASN A CA 1
ATOM 736 C C . ASN A 1 96 ? -2.113 2.810 -13.726 1.00 90.88 96 ASN A C 1
ATOM 738 O O . ASN A 1 96 ? -2.655 2.206 -12.800 1.00 90.88 96 ASN A O 1
ATOM 742 N N . GLU A 1 97 ? -2.816 3.560 -14.571 1.00 85.50 97 GLU A N 1
ATOM 743 C CA . GLU A 1 97 ? -4.273 3.718 -14.461 1.00 85.50 97 GLU A CA 1
ATOM 744 C C . GLU A 1 97 ? -5.023 2.389 -14.643 1.00 85.50 97 GLU A C 1
ATOM 746 O O . GLU A 1 97 ? -6.091 2.190 -14.068 1.00 85.50 97 GLU A O 1
ATOM 751 N N . ALA A 1 98 ? -4.452 1.454 -15.409 1.00 85.50 98 ALA A N 1
ATOM 752 C CA . ALA A 1 98 ? -5.013 0.118 -15.609 1.00 85.50 98 ALA A CA 1
ATOM 753 C C . ALA A 1 98 ? -5.039 -0.726 -14.323 1.00 85.50 98 ALA A C 1
ATOM 755 O O . ALA A 1 98 ? -5.866 -1.633 -14.206 1.00 85.50 98 ALA A O 1
ATOM 756 N N . ASP A 1 99 ? -4.149 -0.421 -13.375 1.00 84.00 99 ASP A N 1
ATOM 757 C CA . ASP A 1 99 ? -4.064 -1.094 -12.082 1.00 84.00 99 ASP A CA 1
ATOM 758 C C . ASP A 1 99 ? -5.061 -0.506 -11.073 1.00 84.00 99 ASP A C 1
ATOM 760 O O . ASP A 1 99 ? -5.485 -1.199 -10.145 1.00 84.00 99 ASP A O 1
ATOM 764 N N . ALA A 1 100 ? -5.494 0.745 -11.258 1.00 83.81 100 ALA A N 1
ATOM 765 C CA . ALA A 1 100 ? -6.453 1.360 -10.356 1.00 83.81 100 ALA A CA 1
ATOM 766 C C . ALA A 1 100 ? -7.744 0.518 -10.299 1.00 83.81 100 ALA A C 1
ATOM 768 O O . ALA A 1 100 ? -8.260 0.093 -11.342 1.00 83.81 100 ALA A O 1
ATOM 769 N N . PRO A 1 101 ? -8.299 0.258 -9.097 1.00 78.06 101 PRO A N 1
ATOM 770 C CA . PRO A 1 101 ? -9.570 -0.423 -8.977 1.00 78.06 101 PRO A CA 1
ATOM 771 C C . PRO A 1 101 ? -10.575 0.400 -9.766 1.00 78.06 101 PRO A C 1
ATOM 773 O O . PRO A 1 101 ? -10.836 1.563 -9.446 1.00 78.06 101 PRO A O 1
ATOM 776 N N . LYS A 1 102 ? -11.119 -0.194 -10.834 1.00 78.19 102 LYS A N 1
ATOM 777 C CA . LYS A 1 102 ? -12.220 0.420 -11.566 1.00 78.19 102 LYS A CA 1
ATOM 778 C C . LYS A 1 102 ? -13.264 0.710 -10.511 1.00 78.19 102 LYS A C 1
ATOM 780 O O . LYS A 1 102 ? -13.747 -0.230 -9.881 1.00 78.19 102 LYS A O 1
ATOM 785 N N . LYS A 1 103 ? -13.551 1.992 -10.271 1.00 73.06 103 LYS A N 1
ATOM 786 C CA . LYS A 1 103 ? -14.673 2.389 -9.430 1.00 73.06 103 LYS A CA 1
ATOM 787 C C . LYS A 1 103 ? -15.868 1.739 -10.092 1.00 73.06 103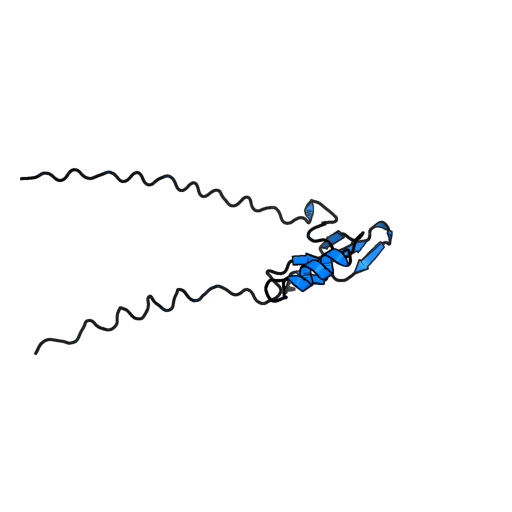 LYS A C 1
ATOM 789 O O . LYS A 1 103 ? -16.322 2.229 -11.126 1.00 73.06 103 LYS A O 1
ATOM 794 N N . THR A 1 104 ? -16.279 0.578 -9.582 1.00 58.84 104 THR A N 1
ATOM 795 C CA . THR A 1 104 ? -17.491 -0.094 -10.014 1.00 58.84 104 THR A CA 1
ATOM 796 C C . THR A 1 104 ? -18.527 0.962 -9.771 1.00 58.84 104 THR A C 1
ATOM 798 O O . THR A 1 104 ? -18.787 1.305 -8.621 1.00 58.84 104 THR A O 1
ATOM 801 N N . THR A 1 105 ? -18.956 1.614 -10.849 1.00 61.16 105 THR A N 1
ATOM 802 C CA . THR A 1 105 ? -19.946 2.668 -10.773 1.00 61.16 105 THR A CA 1
ATOM 803 C C . THR A 1 105 ? -21.117 1.934 -10.185 1.00 61.16 105 THR A C 1
ATOM 805 O O . THR A 1 105 ? -21.654 1.048 -10.852 1.00 61.16 105 THR A O 1
ATOM 808 N N . GLU A 1 106 ? -21.347 2.159 -8.889 1.00 58.44 106 GLU A N 1
ATOM 809 C CA . GLU A 1 106 ? -22.328 1.426 -8.112 1.00 58.44 106 GLU A CA 1
ATOM 810 C C . GLU A 1 106 ? -23.566 1.448 -8.992 1.00 58.44 106 GLU A C 1
ATOM 812 O O . GLU A 1 106 ? -23.948 2.552 -9.414 1.00 58.44 106 GLU A O 1
ATOM 817 N N . PRO A 1 107 ? -24.062 0.282 -9.460 1.00 57.53 107 PRO A N 1
ATOM 818 C CA . PRO A 1 107 ? -25.155 0.279 -10.406 1.00 57.53 107 PRO A CA 1
ATOM 819 C C . PRO A 1 107 ? -26.212 1.104 -9.713 1.00 57.53 107 PRO A C 1
ATOM 821 O O . PRO A 1 107 ? -26.639 0.746 -8.619 1.00 57.53 107 PRO A O 1
ATOM 824 N N . LYS A 1 108 ? -26.517 2.281 -10.265 1.00 61.84 108 LYS A N 1
ATOM 825 C CA . LYS A 1 108 ? -27.489 3.183 -9.676 1.00 61.84 108 LYS A CA 1
ATOM 826 C C . LYS A 1 108 ? -28.779 2.408 -9.819 1.00 61.84 108 LYS A C 1
ATOM 828 O O . LYS A 1 108 ? -29.399 2.450 -10.881 1.00 61.84 108 LYS A O 1
ATOM 833 N N . ILE A 1 109 ? -29.103 1.592 -8.815 1.00 61.69 109 ILE A N 1
ATOM 834 C CA . ILE A 1 109 ? -30.343 0.849 -8.732 1.00 61.69 109 ILE A CA 1
ATOM 835 C C . ILE A 1 109 ? -31.347 1.981 -8.650 1.00 61.69 109 ILE A C 1
ATOM 837 O O . ILE A 1 109 ? -31.578 2.557 -7.589 1.00 61.69 109 ILE A O 1
ATOM 841 N N . MET A 1 110 ? -31.846 2.401 -9.813 1.00 60.09 110 MET A N 1
ATOM 842 C CA . MET A 1 110 ? -32.989 3.275 -9.926 1.00 60.09 110 MET A CA 1
ATOM 843 C C . MET A 1 110 ? -34.120 2.462 -9.321 1.00 60.09 110 MET A C 1
ATOM 845 O O . MET A 1 110 ? -34.824 1.731 -10.017 1.00 60.09 110 MET A O 1
ATOM 849 N N . MET A 1 111 ? -34.245 2.546 -7.998 1.00 64.12 111 MET A N 1
ATOM 850 C CA . MET A 1 111 ? -35.458 2.220 -7.287 1.00 64.12 111 MET A CA 1
ATOM 851 C C . MET A 1 111 ? -36.506 3.128 -7.906 1.00 64.12 111 MET A C 1
ATOM 853 O O . MET A 1 111 ? -36.631 4.303 -7.561 1.00 64.12 111 MET A O 1
ATOM 857 N N . LYS A 1 112 ? -37.195 2.605 -8.923 1.00 69.06 112 LYS A N 1
ATOM 858 C CA . LYS A 1 112 ? -38.375 3.256 -9.461 1.00 69.06 112 LYS A CA 1
ATOM 859 C C . LYS A 1 112 ? -39.305 3.426 -8.263 1.00 69.06 112 LYS A C 1
ATOM 861 O O . LYS A 1 112 ? -39.564 2.427 -7.586 1.00 69.06 112 LYS A O 1
ATOM 866 N N . PRO A 1 113 ? -39.759 4.650 -7.960 1.00 68.12 113 PRO A N 1
ATOM 867 C CA . PRO A 1 113 ? -40.691 4.853 -6.869 1.00 68.12 113 PRO A CA 1
ATOM 868 C C . PRO A 1 113 ? -41.890 3.939 -7.115 1.00 68.12 113 PRO A C 1
ATOM 870 O O . PRO A 1 113 ? -42.530 3.999 -8.167 1.00 68.12 113 PRO A O 1
ATOM 873 N N . VAL A 1 114 ? -42.152 3.037 -6.170 1.00 74.69 114 VAL A N 1
ATOM 874 C CA . VAL A 1 114 ? -43.357 2.213 -6.177 1.00 74.69 114 VAL A CA 1
ATOM 875 C C . VAL A 1 114 ? -44.504 3.171 -5.891 1.00 74.69 114 VAL A C 1
ATOM 877 O O . VAL A 1 114 ? -44.778 3.511 -4.743 1.00 74.69 114 VAL A O 1
ATOM 880 N N . ILE A 1 115 ? -45.127 3.682 -6.952 1.00 71.44 115 ILE A N 1
ATOM 881 C CA . ILE A 1 115 ? -46.330 4.505 -6.851 1.00 71.44 115 ILE A CA 1
ATOM 882 C C . ILE A 1 115 ? -47.434 3.580 -6.339 1.00 71.44 115 ILE A C 1
ATOM 884 O O . ILE A 1 115 ? -48.040 2.819 -7.096 1.00 71.44 115 ILE A O 1
ATOM 888 N N . GLY A 1 116 ? -47.651 3.607 -5.025 1.00 66.62 116 GLY A N 1
ATOM 889 C CA . GLY A 1 116 ? -48.757 2.923 -4.377 1.00 66.62 116 GLY A CA 1
ATOM 890 C C . GLY A 1 116 ? -50.072 3.453 -4.934 1.00 66.62 116 GLY A C 1
ATOM 891 O O . GLY A 1 116 ? -50.437 4.606 -4.712 1.00 66.62 116 GLY A O 1
ATOM 892 N N . LYS A 1 117 ? -50.794 2.611 -5.677 1.00 64.50 117 LYS A N 1
ATOM 893 C CA . LYS A 1 117 ? -52.188 2.876 -6.031 1.00 64.50 117 LYS A CA 1
ATOM 894 C C . LYS A 1 117 ? -53.005 2.822 -4.743 1.00 64.50 117 LYS A C 1
ATOM 896 O O . LYS A 1 117 ? -53.266 1.742 -4.223 1.00 64.50 117 LYS A O 1
ATOM 901 N N . SER A 1 118 ? -53.383 3.989 -4.233 1.00 64.31 118 SER A N 1
ATOM 902 C CA . SER A 1 118 ? -54.331 4.114 -3.129 1.00 64.31 118 SER A CA 1
ATOM 903 C C . SER A 1 118 ? -55.683 3.556 -3.585 1.00 64.31 118 SER A C 1
ATOM 905 O O . SER A 1 118 ? -56.368 4.147 -4.422 1.00 64.31 118 SER A O 1
ATOM 907 N N . GLY A 1 119 ? -56.011 2.352 -3.117 1.00 68.44 119 GLY A N 1
ATOM 908 C CA . GLY A 1 119 ? -57.273 1.681 -3.396 1.00 68.44 119 GLY A CA 1
ATOM 909 C C . GLY A 1 119 ? -58.415 2.402 -2.691 1.00 68.44 119 GLY A C 1
ATOM 910 O O . GLY A 1 119 ? -58.466 2.465 -1.467 1.00 68.44 119 GLY A O 1
ATOM 911 N N . LYS A 1 120 ? -59.335 2.951 -3.480 1.00 70.62 120 LYS A N 1
ATOM 912 C CA . LYS A 1 120 ? -60.587 3.557 -3.026 1.00 70.62 120 LYS A CA 1
ATOM 913 C C . LYS A 1 120 ? -61.495 2.443 -2.478 1.00 70.62 120 LYS A C 1
ATOM 915 O O . LYS A 1 120 ? -61.951 1.606 -3.251 1.00 70.62 120 LYS A O 1
ATOM 920 N N . MET A 1 121 ? -61.733 2.406 -1.168 1.00 65.31 121 MET A N 1
ATOM 921 C CA . MET A 1 121 ? -62.726 1.510 -0.558 1.00 65.31 121 MET A CA 1
ATOM 922 C C . MET A 1 121 ? -64.143 2.038 -0.842 1.00 65.31 121 MET A C 1
ATOM 924 O O . MET A 1 121 ? -64.405 3.208 -0.552 1.00 65.31 121 MET A O 1
ATOM 928 N N . PRO A 1 122 ? -65.062 1.229 -1.399 1.00 70.81 122 PRO A N 1
ATOM 929 C CA . PRO A 1 122 ? -66.474 1.578 -1.431 1.00 70.81 122 PRO A CA 1
ATOM 930 C C . PRO A 1 122 ? -67.100 1.302 -0.057 1.00 70.81 122 PRO A C 1
ATOM 932 O O . PRO A 1 122 ? -67.007 0.193 0.464 1.00 70.81 122 PRO A O 1
ATOM 935 N N . LEU A 1 123 ? -67.720 2.329 0.523 1.00 67.06 123 LEU A N 1
ATOM 936 C CA . LEU A 1 123 ? -68.661 2.193 1.632 1.00 67.06 123 LEU A CA 1
ATOM 937 C C . LEU A 1 123 ? -70.012 1.795 1.031 1.00 67.06 123 LEU A C 1
ATOM 939 O O . LEU A 1 123 ? -70.581 2.563 0.252 1.00 67.06 123 LEU A O 1
ATOM 943 N N . GLY A 1 124 ? -70.470 0.594 1.364 1.00 68.62 124 GLY A N 1
ATOM 944 C CA . GLY A 1 124 ? -71.816 0.090 1.107 1.00 68.62 124 GLY A CA 1
ATOM 945 C C . GLY A 1 124 ? -72.350 -0.545 2.375 1.00 68.62 124 GLY A C 1
ATOM 946 O O . GLY A 1 124 ? -71.536 -1.209 3.058 1.00 68.62 124 GLY A O 1
#

pLDDT: mean 79.26, std 16.43, range [43.47, 97.12]

Secondary structure (DSSP, 8-state):
------SSTTSSTTSSTT----PPTTSSPEEEEETT-EEEE----TT----GGGTEEEEETTTTEEEPPEEE-TTS-HHHHHHHHHTTEEE--BSSTTTS------------------------

Organism: NCBI:txid36881

Foldseek 3Di:
DDDPPPDDPPPPVVPPPPPPVPPPPQAQWFWKDAPPWAKDFDDDDPPDDDHPQVGIWTADPVVRDIHGTDIGDPVDDPVVVVVCVVNRIDTQRHPDPVPHDPPPVPPPPPPPPPPDPPDDDDDD

Radius of gyration: 25.69 Å; chains: 1; bounding box: 87×42×42 Å